Protein AF-A0AAU5HKA3-F1 (afdb_monomer)

pLDDT: mean 97.07, std 4.24, range [59.75, 98.88]

Sequence (126 aa):
MSSKTAVVVLSDPSTGTDEALGRVVDALATAWEFAQEGEALVLFQGTGTRWPAVLADSDHPAHELYAAVKKQVATVASSGCTTVFGANKGIEDEGIKQIGQNHAPGTPGIASIRELVQSGYQILTF

Radius of gyration: 13.61 Å; Cα contacts (8 Å, |Δi|>4): 257; chains: 1; bounding box: 32×40×35 Å

Mean predicted aligned error: 2.35 Å

Structure (mmCIF, N/CA/C/O backbone):
data_AF-A0AAU5HKA3-F1
#
_entry.id   AF-A0AAU5HKA3-F1
#
loop_
_atom_site.group_PDB
_atom_site.id
_atom_site.type_symbol
_atom_site.label_atom_id
_atom_site.label_alt_id
_atom_site.label_comp_id
_atom_site.label_asym_id
_atom_site.label_entity_id
_atom_site.label_seq_id
_atom_site.pdbx_PDB_ins_code
_atom_site.Cartn_x
_atom_site.Cartn_y
_atom_site.Cartn_z
_atom_site.occupancy
_atom_site.B_iso_or_equiv
_atom_site.auth_seq_id
_atom_site.auth_comp_id
_atom_site.auth_asym_id
_atom_site.auth_atom_id
_atom_site.pdbx_PDB_model_num
ATOM 1 N N . MET A 1 1 ? -14.714 -0.546 20.160 1.00 59.75 1 MET A N 1
ATOM 2 C CA . MET A 1 1 ? -14.601 -0.310 18.704 1.00 59.75 1 MET A CA 1
ATOM 3 C C . MET A 1 1 ? -13.511 -1.241 18.208 1.00 59.75 1 MET A C 1
ATOM 5 O O . MET A 1 1 ? -12.528 -1.373 18.924 1.00 59.75 1 MET A O 1
ATOM 9 N N . SER A 1 2 ? -13.712 -1.929 17.084 1.00 77.94 2 SER A N 1
ATOM 10 C CA . SER A 1 2 ? -12.655 -2.751 16.475 1.00 77.94 2 SER A CA 1
ATOM 11 C C . SER A 1 2 ? -11.515 -1.833 15.997 1.00 77.94 2 SER A C 1
ATOM 13 O O . SER A 1 2 ? -11.780 -0.685 15.624 1.00 77.94 2 SER A O 1
ATOM 15 N N . SER A 1 3 ? -10.262 -2.274 16.124 1.00 93.62 3 SER A N 1
ATOM 16 C CA . SER A 1 3 ? -9.078 -1.497 15.734 1.00 93.62 3 SER A CA 1
ATOM 17 C C . SER A 1 3 ? -9.049 -1.282 14.219 1.00 93.62 3 SER A C 1
ATOM 19 O O . SER A 1 3 ? -9.528 -2.121 13.458 1.00 93.62 3 SER A O 1
ATOM 21 N N . LYS A 1 4 ? -8.498 -0.146 13.776 1.00 98.19 4 LYS A N 1
ATOM 22 C CA . LYS A 1 4 ? -8.265 0.133 12.356 1.00 98.19 4 LYS A CA 1
ATOM 23 C C . LYS A 1 4 ? -6.776 0.311 12.105 1.00 98.19 4 LYS A C 1
ATOM 25 O O . LYS A 1 4 ? -6.159 1.154 12.756 1.00 98.19 4 LYS A O 1
ATOM 30 N N . THR A 1 5 ? -6.221 -0.408 11.138 1.00 98.50 5 THR A N 1
ATOM 31 C CA . THR A 1 5 ? -4.791 -0.347 10.807 1.00 98.50 5 THR A CA 1
ATOM 32 C C . THR A 1 5 ? -4.586 -0.125 9.316 1.00 98.50 5 THR A C 1
ATOM 34 O O . THR A 1 5 ? -5.134 -0.842 8.485 1.00 98.50 5 THR A O 1
ATOM 37 N N . ALA A 1 6 ? -3.811 0.897 8.962 1.00 98.69 6 ALA A N 1
ATOM 38 C CA . ALA A 1 6 ? -3.372 1.140 7.598 1.00 98.69 6 ALA A CA 1
ATOM 39 C C . ALA A 1 6 ? -1.884 0.810 7.496 1.00 98.69 6 ALA A C 1
ATOM 41 O O . ALA A 1 6 ? -1.050 1.447 8.142 1.00 98.69 6 ALA A O 1
ATOM 42 N N . VAL A 1 7 ? -1.568 -0.182 6.676 1.00 98.81 7 VAL A N 1
ATOM 43 C CA . VAL A 1 7 ? -0.209 -0.601 6.363 1.00 98.81 7 VAL A CA 1
ATOM 44 C C . VAL A 1 7 ? 0.218 0.072 5.065 1.00 98.81 7 VAL A C 1
ATOM 46 O O . VAL A 1 7 ? -0.352 -0.169 4.003 1.00 98.81 7 VAL A O 1
ATOM 49 N N . VAL A 1 8 ? 1.211 0.949 5.156 1.00 98.88 8 VAL A N 1
ATOM 50 C CA . VAL A 1 8 ? 1.751 1.709 4.030 1.00 98.88 8 VAL A CA 1
ATOM 51 C C . VAL A 1 8 ? 3.016 1.027 3.531 1.00 98.88 8 VAL A C 1
ATOM 53 O O . VAL A 1 8 ? 3.981 0.911 4.281 1.00 98.88 8 VAL A O 1
ATOM 56 N N . VAL A 1 9 ? 3.014 0.621 2.264 1.00 98.88 9 VAL A N 1
ATO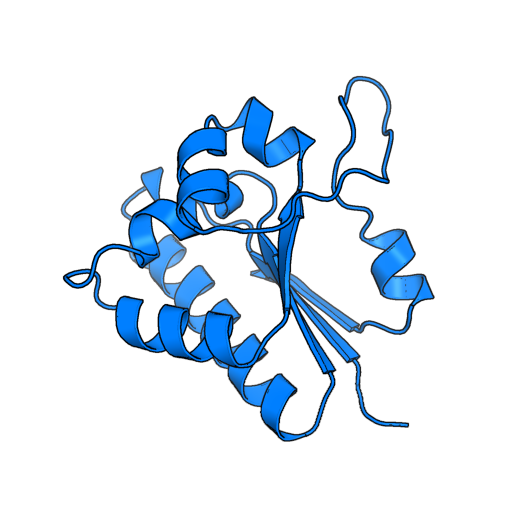M 57 C CA . VAL A 1 9 ? 4.157 -0.010 1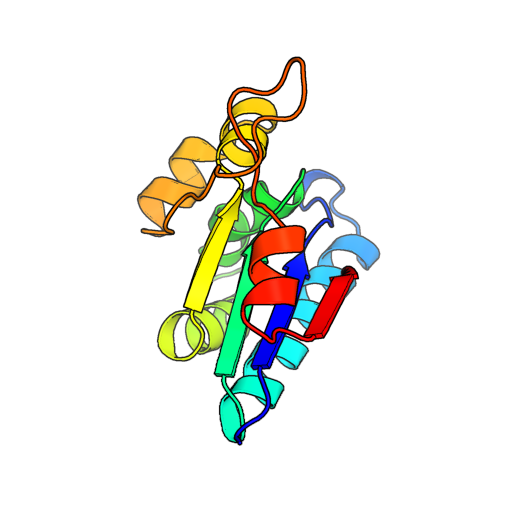.593 1.00 98.88 9 VAL A CA 1
ATOM 58 C C . VAL A 1 9 ? 4.877 1.033 0.749 1.00 98.88 9 VAL A C 1
ATOM 60 O O . VAL A 1 9 ? 4.277 1.601 -0.170 1.00 98.88 9 VAL A O 1
ATOM 63 N N . LEU A 1 10 ? 6.155 1.273 1.051 1.00 98.56 10 LEU A N 1
ATOM 64 C CA . LEU A 1 10 ? 7.022 2.225 0.348 1.00 98.56 10 LEU A CA 1
ATOM 65 C C . LEU A 1 10 ? 8.182 1.556 -0.401 1.00 98.56 10 LEU A C 1
ATOM 67 O O . LEU A 1 10 ? 8.739 2.186 -1.305 1.00 98.56 10 LEU A O 1
ATOM 71 N N . SER A 1 11 ? 8.546 0.316 -0.050 1.00 98.38 11 SER A N 1
ATOM 72 C CA . SER A 1 11 ? 9.679 -0.393 -0.661 1.00 98.38 11 SER A CA 1
ATOM 73 C C . SER A 1 11 ? 9.534 -0.529 -2.180 1.00 98.38 11 SER A C 1
ATOM 75 O O . SER A 1 11 ? 8.427 -0.600 -2.707 1.00 98.38 11 SER A O 1
ATOM 77 N N . ASP A 1 12 ? 10.652 -0.533 -2.905 1.00 98.31 12 ASP A N 1
ATOM 78 C CA . ASP A 1 12 ? 10.665 -0.591 -4.370 1.00 98.31 12 ASP A CA 1
ATOM 79 C C . ASP A 1 12 ? 11.038 -2.001 -4.849 1.00 98.31 12 ASP A C 1
ATOM 81 O O . ASP A 1 12 ? 12.164 -2.425 -4.596 1.00 98.31 12 ASP A O 1
ATOM 85 N N . PRO A 1 13 ? 10.172 -2.724 -5.581 1.00 97.75 13 PRO A N 1
ATOM 86 C CA . PRO A 1 13 ? 10.548 -4.024 -6.134 1.00 97.75 13 PRO A CA 1
ATOM 87 C C . PRO A 1 13 ? 11.659 -3.933 -7.189 1.00 97.75 13 PRO A C 1
ATOM 89 O O . PRO A 1 13 ? 12.335 -4.924 -7.453 1.00 97.75 13 PRO A O 1
ATOM 92 N N . SER A 1 14 ? 11.879 -2.762 -7.804 1.00 96.44 14 SER A N 1
ATOM 93 C CA . SER A 1 14 ? 12.877 -2.615 -8.873 1.00 96.44 14 SER A CA 1
ATOM 94 C C . SER A 1 14 ? 14.329 -2.682 -8.388 1.00 96.44 14 SER A C 1
ATOM 96 O O . SER A 1 14 ? 15.232 -2.829 -9.211 1.00 96.44 14 SER A O 1
ATOM 98 N N . THR A 1 15 ? 14.573 -2.619 -7.074 1.00 94.69 15 THR A N 1
ATOM 99 C CA . THR A 1 15 ? 15.918 -2.807 -6.508 1.00 94.69 15 THR A CA 1
ATOM 100 C C . THR A 1 15 ? 16.372 -4.263 -6.562 1.00 94.69 15 THR A C 1
ATOM 102 O O . THR A 1 15 ? 17.575 -4.512 -6.525 1.00 94.69 15 THR A O 1
ATOM 105 N N . GLY A 1 16 ? 15.436 -5.222 -6.618 1.00 93.12 16 GLY A N 1
ATOM 106 C CA . GLY A 1 16 ? 15.736 -6.655 -6.580 1.00 93.12 16 GLY A CA 1
ATOM 107 C C . GLY A 1 16 ? 16.428 -7.113 -5.290 1.00 93.12 16 GLY A C 1
ATOM 108 O O . GLY A 1 16 ? 17.141 -8.111 -5.306 1.00 93.12 16 GLY A O 1
ATOM 109 N N . THR A 1 17 ? 16.280 -6.365 -4.191 1.00 97.38 17 THR A N 1
ATOM 110 C CA . THR A 1 17 ? 16.935 -6.663 -2.911 1.00 97.38 17 THR A CA 1
ATOM 111 C C . THR A 1 17 ? 16.041 -7.494 -1.996 1.00 97.38 17 THR A C 1
ATOM 113 O O . THR A 1 17 ? 14.840 -7.238 -1.890 1.00 97.38 17 THR A O 1
ATOM 116 N N . ASP A 1 18 ? 16.651 -8.410 -1.237 1.00 97.88 18 ASP A N 1
ATOM 117 C CA . ASP A 1 18 ? 15.965 -9.168 -0.176 1.00 97.88 18 ASP A CA 1
ATOM 118 C C . ASP A 1 18 ? 15.292 -8.243 0.843 1.00 97.88 18 ASP A C 1
ATOM 120 O O . ASP A 1 18 ? 14.237 -8.554 1.381 1.00 97.88 18 ASP A O 1
ATOM 124 N N . GLU A 1 19 ? 15.880 -7.071 1.084 1.00 98.06 19 GLU A N 1
ATOM 125 C CA . GLU A 1 19 ? 15.339 -6.062 1.992 1.00 98.06 19 GLU A CA 1
ATOM 126 C C . GLU A 1 19 ? 14.007 -5.477 1.493 1.00 98.06 19 GLU A C 1
ATOM 128 O O . GLU A 1 19 ? 13.058 -5.358 2.271 1.00 98.06 19 GLU A O 1
ATOM 133 N N . ALA A 1 20 ? 13.891 -5.195 0.189 1.00 98.31 20 ALA A N 1
ATOM 134 C CA . ALA A 1 20 ? 12.652 -4.684 -0.388 1.00 98.31 20 ALA A CA 1
ATOM 135 C C . ALA A 1 20 ? 11.553 -5.753 -0.370 1.00 98.31 20 ALA A C 1
ATOM 137 O O . ALA A 1 20 ? 10.402 -5.440 -0.042 1.00 98.31 20 ALA A O 1
ATOM 138 N N . LEU A 1 21 ? 11.924 -7.005 -0.675 1.00 98.56 21 LEU A N 1
ATOM 139 C CA . LEU A 1 21 ? 11.038 -8.164 -0.592 1.00 98.56 21 LEU A CA 1
ATOM 140 C C . LEU A 1 21 ? 10.571 -8.406 0.850 1.00 98.56 21 LEU A C 1
ATOM 142 O O . LEU A 1 21 ? 9.374 -8.543 1.087 1.00 98.56 21 LEU A O 1
ATOM 146 N N . GLY A 1 22 ? 11.490 -8.399 1.816 1.00 98.56 22 GLY A N 1
ATOM 147 C CA . GLY A 1 22 ? 11.177 -8.566 3.235 1.00 98.56 22 GLY A CA 1
ATOM 148 C C . GLY A 1 22 ? 10.168 -7.528 3.719 1.00 98.56 22 GLY A C 1
ATOM 149 O O . GLY A 1 22 ? 9.141 -7.893 4.283 1.00 98.56 22 GLY A O 1
ATOM 150 N N . ARG A 1 23 ? 10.378 -6.245 3.388 1.00 98.69 23 ARG A N 1
ATOM 151 C CA . ARG A 1 23 ? 9.439 -5.165 3.737 1.00 98.69 23 ARG A CA 1
ATOM 152 C C . ARG A 1 23 ? 8.025 -5.404 3.221 1.00 98.69 23 ARG A C 1
ATOM 154 O O . ARG A 1 23 ? 7.075 -5.202 3.972 1.00 98.69 23 ARG A O 1
ATOM 161 N N . VAL A 1 24 ? 7.858 -5.807 1.957 1.00 98.75 24 VAL A N 1
ATOM 162 C CA . VAL A 1 24 ? 6.506 -6.025 1.414 1.00 98.75 24 VAL A CA 1
ATOM 163 C C . VAL A 1 24 ? 5.863 -7.286 1.986 1.00 98.75 24 VAL A C 1
ATOM 165 O O . VAL A 1 24 ? 4.664 -7.278 2.257 1.00 98.75 24 VAL A O 1
ATOM 168 N N . VAL A 1 25 ? 6.640 -8.346 2.226 1.00 98.81 25 VAL A N 1
ATOM 169 C CA . VAL A 1 25 ? 6.144 -9.573 2.862 1.00 98.81 25 VAL A CA 1
ATOM 170 C C . VAL A 1 25 ? 5.652 -9.272 4.277 1.00 98.81 25 VAL A C 1
ATOM 172 O O . VAL A 1 25 ? 4.508 -9.593 4.597 1.00 98.81 25 VAL A O 1
ATOM 175 N N . ASP A 1 26 ? 6.460 -8.582 5.083 1.00 98.88 26 ASP A N 1
ATOM 176 C CA . ASP A 1 26 ? 6.104 -8.210 6.454 1.00 98.88 26 ASP A CA 1
ATOM 177 C C . ASP A 1 26 ? 4.893 -7.272 6.487 1.00 98.88 26 ASP A C 1
ATOM 179 O O . ASP A 1 26 ? 4.001 -7.434 7.322 1.00 98.88 26 ASP A O 1
ATOM 183 N N . ALA A 1 27 ? 4.804 -6.332 5.542 1.00 98.88 27 ALA A N 1
ATOM 184 C CA . ALA A 1 27 ? 3.654 -5.448 5.406 1.00 98.88 27 ALA A CA 1
ATOM 185 C C . ALA A 1 27 ? 2.358 -6.223 5.120 1.00 98.88 27 ALA A C 1
ATOM 187 O O . ALA A 1 27 ? 1.343 -6.019 5.788 1.00 98.88 27 ALA A O 1
ATOM 188 N N . LEU A 1 28 ? 2.382 -7.126 4.136 1.00 98.88 28 LEU A N 1
ATOM 189 C CA . LEU A 1 28 ? 1.215 -7.918 3.749 1.00 98.88 28 LEU A CA 1
ATOM 190 C C . LEU A 1 28 ? 0.794 -8.883 4.860 1.00 98.88 28 LEU A C 1
ATOM 192 O O . LEU A 1 28 ? -0.395 -8.975 5.159 1.00 98.88 28 LEU A O 1
ATOM 196 N N . ALA A 1 29 ? 1.752 -9.550 5.507 1.00 98.75 29 ALA A N 1
ATOM 197 C CA . ALA A 1 29 ? 1.486 -10.436 6.636 1.00 98.75 29 ALA A CA 1
ATOM 198 C C . ALA A 1 29 ? 0.880 -9.670 7.821 1.00 98.75 29 ALA A C 1
ATOM 200 O O . ALA A 1 29 ? -0.124 -10.103 8.383 1.00 98.75 29 ALA A O 1
ATOM 201 N N . THR A 1 30 ? 1.422 -8.489 8.132 1.00 98.62 30 THR A N 1
ATOM 202 C CA . THR A 1 30 ? 0.880 -7.597 9.166 1.00 98.62 30 THR A CA 1
ATOM 203 C C . THR A 1 30 ? -0.554 -7.187 8.833 1.00 98.62 30 THR A C 1
ATOM 205 O O . THR A 1 30 ? -1.446 -7.290 9.670 1.00 98.62 30 THR A O 1
ATOM 208 N N . ALA A 1 31 ? -0.816 -6.743 7.600 1.00 98.56 31 ALA A N 1
ATOM 209 C CA . ALA A 1 31 ? -2.156 -6.335 7.184 1.00 98.56 31 ALA A CA 1
ATOM 210 C C . ALA A 1 31 ? -3.163 -7.492 7.257 1.00 98.56 31 ALA A C 1
ATOM 212 O O . ALA A 1 31 ? -4.297 -7.290 7.692 1.00 98.56 31 ALA A O 1
ATOM 213 N N . TRP A 1 32 ? -2.740 -8.694 6.858 1.00 98.50 32 TRP A N 1
ATOM 214 C CA . TRP A 1 32 ? -3.540 -9.907 6.973 1.00 98.50 32 TRP A CA 1
ATOM 215 C C . TRP A 1 32 ? -3.874 -10.231 8.432 1.00 98.50 32 TRP A C 1
ATOM 217 O O . TRP A 1 32 ? -5.039 -10.441 8.746 1.00 98.50 32 TRP A O 1
ATOM 227 N N . GLU A 1 33 ? -2.888 -10.203 9.334 1.00 97.81 33 GLU A N 1
ATOM 228 C CA . GLU A 1 33 ? -3.087 -10.462 10.766 1.00 97.81 33 GLU A CA 1
ATOM 229 C C . GLU A 1 33 ? -4.071 -9.464 11.393 1.00 97.81 33 GLU A C 1
ATOM 231 O O . GLU A 1 33 ? -5.031 -9.867 12.051 1.00 97.81 33 GLU A O 1
ATOM 236 N N . PHE A 1 34 ? -3.900 -8.163 11.130 1.00 97.62 34 PHE A N 1
ATOM 237 C CA . PHE A 1 34 ? -4.814 -7.136 11.642 1.00 97.62 34 PHE A CA 1
ATOM 238 C C . PHE A 1 34 ? -6.248 -7.299 11.128 1.00 97.62 34 PHE A C 1
ATOM 240 O O . PHE A 1 34 ? -7.183 -6.950 11.846 1.00 97.62 34 PHE A O 1
ATOM 247 N N . ALA A 1 35 ? -6.445 -7.838 9.922 1.00 97.00 35 ALA A N 1
ATOM 248 C CA . ALA A 1 35 ? -7.776 -8.077 9.365 1.00 97.00 35 ALA A CA 1
ATOM 249 C C . ALA A 1 35 ? -8.553 -9.192 10.087 1.00 97.00 35 ALA A C 1
ATOM 251 O O 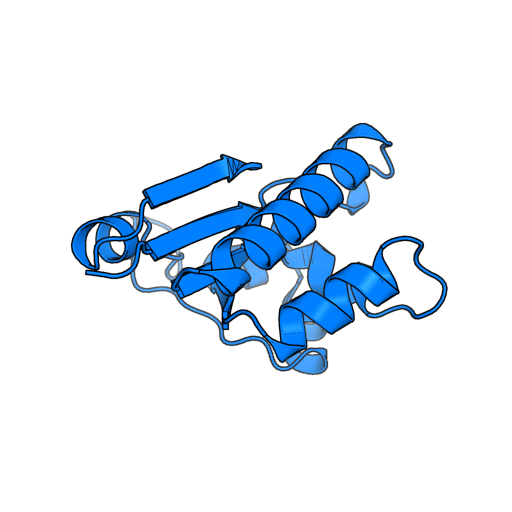. ALA A 1 35 ? -9.774 -9.267 9.955 1.00 97.00 35 ALA A O 1
ATOM 252 N N . GLN A 1 36 ? -7.875 -10.041 10.870 1.00 95.75 36 GLN A N 1
ATOM 253 C CA . GLN A 1 36 ? -8.520 -11.156 11.569 1.00 95.75 36 GLN A CA 1
ATOM 254 C C . GLN A 1 36 ? -9.381 -10.696 12.754 1.00 95.75 36 GLN A C 1
ATOM 256 O O . GLN A 1 36 ? -10.375 -11.344 13.082 1.00 95.75 36 GLN A O 1
ATOM 261 N N . GLU A 1 37 ? -9.029 -9.572 13.381 1.00 93.50 37 GLU A N 1
ATOM 262 C CA . GLU A 1 37 ? -9.742 -9.009 14.543 1.00 93.50 37 GLU A CA 1
ATOM 263 C C . GLU A 1 37 ? -10.157 -7.534 14.345 1.00 93.50 37 GLU A C 1
ATOM 265 O O . GLU A 1 37 ? -10.828 -6.926 15.192 1.00 93.50 37 GLU A O 1
ATOM 270 N N . GLY A 1 38 ? -9.762 -6.954 13.211 1.00 95.62 38 GLY A N 1
ATOM 271 C CA . GLY A 1 38 ? -9.741 -5.524 12.938 1.00 95.62 38 GLY A CA 1
ATOM 272 C C . GLY A 1 38 ? -10.155 -5.154 11.518 1.00 95.62 38 GLY A C 1
ATOM 273 O O . GLY A 1 38 ? -10.329 -5.993 10.638 1.00 95.62 38 GLY A O 1
ATOM 274 N N . GLU A 1 39 ? -10.274 -3.853 11.278 1.00 97.75 39 GLU A N 1
ATOM 275 C CA . GLU A 1 39 ? -10.292 -3.308 9.924 1.00 97.75 39 GLU A CA 1
ATOM 276 C C . GLU A 1 39 ? -8.851 -3.041 9.481 1.00 97.75 39 GLU A C 1
ATOM 278 O O . GLU A 1 39 ? -8.112 -2.316 10.151 1.00 97.75 39 GLU A O 1
ATOM 283 N N . ALA A 1 40 ? -8.456 -3.588 8.335 1.00 98.12 40 ALA A N 1
ATOM 284 C CA . ALA A 1 40 ? -7.131 -3.373 7.771 1.00 98.12 40 ALA A CA 1
ATOM 285 C C . ALA A 1 40 ? -7.201 -2.784 6.355 1.00 98.12 40 ALA A C 1
ATOM 287 O O . ALA A 1 40 ? -8.118 -3.066 5.578 1.00 98.12 40 ALA A O 1
ATOM 288 N N . LEU A 1 41 ? -6.202 -1.967 6.027 1.00 98.50 41 LEU A N 1
ATOM 289 C CA . LEU A 1 41 ? -6.000 -1.348 4.721 1.00 98.50 41 LEU A CA 1
ATOM 290 C C . LEU A 1 41 ? -4.533 -1.493 4.316 1.00 98.50 41 LEU A C 1
ATOM 292 O O . LEU A 1 41 ? -3.652 -1.099 5.075 1.00 98.50 41 LEU A O 1
ATOM 296 N N . VAL A 1 42 ? -4.270 -1.964 3.102 1.00 98.88 42 VAL A N 1
ATOM 297 C CA . VAL A 1 42 ? -2.958 -1.835 2.460 1.00 98.88 42 VAL A CA 1
ATOM 298 C C . VAL A 1 42 ? -2.973 -0.612 1.549 1.00 98.88 42 VAL A C 1
ATOM 300 O O . VAL A 1 42 ? -3.805 -0.508 0.646 1.00 98.88 42 VAL A O 1
ATOM 303 N N . LEU A 1 43 ? -2.045 0.315 1.776 1.00 98.88 43 LEU A N 1
ATOM 304 C CA . LEU A 1 43 ? -1.791 1.465 0.914 1.00 98.88 43 LEU A CA 1
ATOM 305 C C . LEU A 1 43 ? -0.428 1.304 0.240 1.00 98.88 43 LEU A C 1
ATOM 307 O O . LEU A 1 43 ? 0.614 1.466 0.874 1.00 98.88 43 LEU A O 1
ATOM 311 N N . PHE A 1 44 ? -0.431 1.081 -1.070 1.00 98.81 44 PHE A N 1
ATOM 312 C CA . PHE A 1 44 ? 0.781 1.199 -1.872 1.00 98.81 44 PHE A CA 1
ATOM 313 C C . PHE A 1 44 ? 1.063 2.675 -2.178 1.00 98.81 44 PHE A C 1
ATOM 315 O O . PHE A 1 44 ? 0.244 3.379 -2.779 1.00 98.81 44 PHE A O 1
ATOM 322 N N . GLN A 1 45 ? 2.228 3.168 -1.763 1.00 98.50 45 GLN A N 1
ATOM 323 C CA . GLN A 1 45 ? 2.634 4.561 -1.937 1.00 98.50 45 GLN A CA 1
ATOM 324 C C . GLN A 1 45 ? 4.107 4.645 -2.349 1.00 98.50 45 GLN A C 1
ATOM 326 O O . GLN A 1 45 ? 4.878 3.709 -2.171 1.00 98.50 45 GLN A O 1
ATOM 331 N N . GLY A 1 46 ? 4.515 5.765 -2.947 1.00 97.88 46 GLY A N 1
ATOM 332 C CA . GLY A 1 46 ? 5.869 5.895 -3.474 1.00 97.88 46 GLY A CA 1
ATOM 333 C C . GLY A 1 46 ? 6.148 4.838 -4.544 1.00 97.88 46 GLY A C 1
ATOM 334 O O . GLY A 1 46 ? 5.262 4.464 -5.321 1.00 97.88 46 GLY A O 1
ATOM 335 N N . THR A 1 47 ? 7.370 4.323 -4.546 1.00 98.44 47 THR A N 1
ATOM 336 C CA . THR A 1 47 ? 7.796 3.208 -5.398 1.00 98.44 47 THR A CA 1
ATOM 337 C C . THR A 1 47 ? 7.089 1.891 -5.079 1.00 98.44 47 THR A C 1
ATOM 339 O O . THR A 1 47 ? 6.986 1.038 -5.959 1.00 98.44 47 THR A O 1
ATOM 342 N N . GLY A 1 48 ? 6.492 1.764 -3.888 1.00 98.56 48 GLY A N 1
ATOM 343 C CA . GLY A 1 48 ? 5.670 0.615 -3.509 1.00 98.56 48 GLY A CA 1
ATOM 344 C C . GLY A 1 48 ? 4.453 0.400 -4.406 1.00 98.56 48 GLY A C 1
ATOM 345 O O . GLY A 1 48 ? 3.959 -0.717 -4.506 1.00 98.56 48 GLY A O 1
ATOM 346 N N . THR A 1 49 ? 4.019 1.422 -5.151 1.00 98.75 49 THR A N 1
ATOM 347 C CA . THR A 1 49 ? 2.969 1.290 -6.181 1.00 98.75 49 THR A CA 1
ATOM 348 C C . THR A 1 49 ? 3.285 0.270 -7.276 1.00 98.75 49 THR A C 1
ATOM 350 O O . THR A 1 49 ? 2.365 -0.178 -7.949 1.00 98.75 49 THR A O 1
ATOM 353 N N . ARG A 1 50 ? 4.546 -0.151 -7.436 1.00 98.69 50 ARG A N 1
ATOM 354 C CA . ARG A 1 50 ? 4.951 -1.180 -8.406 1.00 98.69 50 ARG A CA 1
ATOM 355 C C . ARG A 1 50 ? 4.718 -2.615 -7.931 1.00 98.69 50 ARG A C 1
ATOM 357 O O . ARG A 1 50 ? 4.642 -3.506 -8.772 1.00 98.69 50 ARG A O 1
ATOM 364 N N . TRP A 1 51 ? 4.606 -2.850 -6.622 1.00 98.75 51 TRP A N 1
ATOM 365 C CA . TRP A 1 51 ? 4.472 -4.201 -6.066 1.00 98.75 51 TRP A CA 1
ATOM 366 C C . TRP A 1 51 ? 3.285 -4.995 -6.609 1.00 98.75 51 TRP A C 1
ATOM 368 O O . TRP A 1 51 ? 3.501 -6.158 -6.929 1.00 98.75 51 TRP A O 1
ATOM 378 N N . PRO A 1 52 ? 2.077 -4.423 -6.778 1.00 98.62 52 PRO A N 1
ATOM 379 C CA . PRO A 1 52 ? 0.933 -5.169 -7.297 1.00 98.62 52 PRO A CA 1
ATOM 380 C C . PRO A 1 52 ? 1.213 -5.952 -8.582 1.00 98.62 52 PRO A C 1
ATOM 382 O O . PRO A 1 52 ? 0.912 -7.135 -8.635 1.00 98.62 52 PRO A O 1
ATOM 385 N N . ALA A 1 53 ? 1.882 -5.346 -9.570 1.00 98.38 53 ALA A N 1
ATOM 386 C CA . ALA A 1 53 ? 2.229 -6.039 -10.814 1.00 98.38 53 ALA A CA 1
ATOM 387 C C . ALA A 1 53 ? 3.202 -7.209 -10.607 1.00 98.38 53 ALA A C 1
ATOM 389 O O . ALA A 1 53 ? 3.113 -8.210 -11.306 1.00 98.38 53 ALA A O 1
ATOM 390 N N . VAL A 1 54 ? 4.142 -7.071 -9.670 1.00 98.31 54 VAL A N 1
ATOM 391 C CA . VAL A 1 54 ? 5.159 -8.093 -9.379 1.00 98.31 54 VAL A CA 1
ATOM 392 C C . VAL A 1 54 ? 4.558 -9.242 -8.572 1.00 98.31 54 VAL A C 1
ATOM 394 O O . VAL A 1 54 ? 4.837 -10.402 -8.842 1.00 98.31 54 VAL A O 1
ATOM 397 N N . LEU A 1 55 ? 3.706 -8.924 -7.597 1.00 98.62 55 LEU A N 1
ATOM 398 C CA . LEU A 1 55 ? 3.056 -9.904 -6.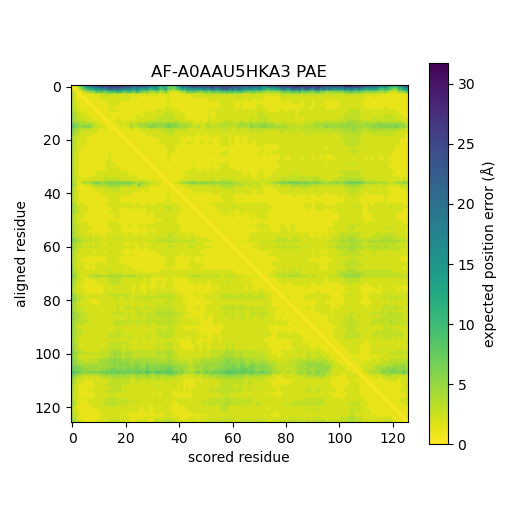728 1.00 98.62 55 LEU A CA 1
ATOM 399 C C . LEU A 1 55 ? 1.918 -10.663 -7.426 1.00 98.62 55 LEU A C 1
ATOM 401 O O . LEU A 1 55 ? 1.525 -11.732 -6.962 1.00 98.62 55 LEU A O 1
ATOM 405 N N . ALA A 1 56 ? 1.383 -10.118 -8.521 1.00 98.25 56 ALA A N 1
ATOM 406 C CA . ALA A 1 56 ? 0.372 -10.773 -9.346 1.00 98.25 56 ALA A CA 1
ATOM 407 C C . ALA A 1 56 ? 0.906 -12.009 -10.090 1.00 98.25 56 ALA A C 1
ATOM 409 O O . ALA A 1 56 ? 0.119 -12.884 -10.447 1.00 98.25 56 ALA A O 1
ATOM 410 N N . ASP A 1 57 ? 2.221 -12.098 -10.306 1.00 98.25 57 ASP A N 1
ATOM 411 C CA . ASP A 1 57 ? 2.856 -13.269 -10.909 1.00 98.25 57 ASP A CA 1
ATOM 412 C C . ASP A 1 57 ? 2.733 -14.483 -9.976 1.00 98.25 57 ASP A C 1
ATOM 414 O O . ASP A 1 57 ? 3.187 -14.436 -8.833 1.00 98.25 57 ASP A O 1
ATOM 418 N N . SER A 1 58 ? 2.130 -15.571 -10.464 1.00 98.12 58 SER A N 1
ATOM 419 C CA . SER A 1 58 ? 1.921 -16.801 -9.692 1.00 98.12 58 SER A CA 1
ATOM 420 C C . SER A 1 58 ? 3.216 -17.499 -9.287 1.00 98.12 58 SER A C 1
ATOM 422 O O . SER A 1 58 ? 3.215 -18.258 -8.320 1.00 98.12 58 SER A O 1
ATOM 424 N N . ASP A 1 59 ? 4.313 -17.238 -10.000 1.00 98.06 59 ASP A N 1
ATOM 425 C CA . ASP A 1 59 ? 5.627 -17.795 -9.680 1.00 98.06 59 ASP A CA 1
ATOM 426 C C . ASP A 1 59 ? 6.379 -16.943 -8.637 1.00 98.06 59 ASP A C 1
ATOM 428 O O . ASP A 1 59 ? 7.433 -17.348 -8.133 1.00 98.06 59 ASP A O 1
ATOM 432 N N . HIS A 1 60 ? 5.852 -15.768 -8.265 1.00 98.19 60 HIS A N 1
ATOM 433 C CA . HIS A 1 60 ? 6.464 -14.921 -7.247 1.00 98.19 60 HIS A CA 1
ATOM 434 C C . HIS A 1 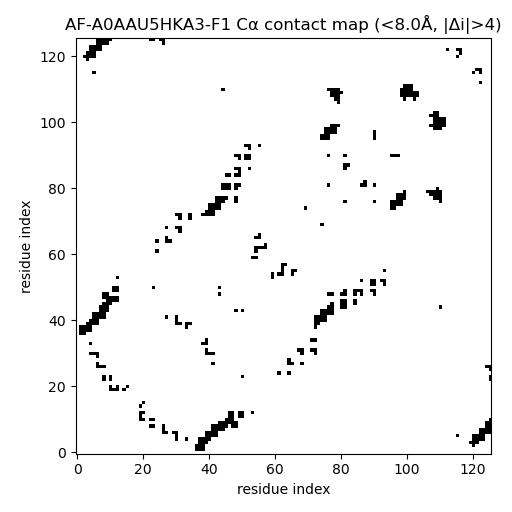60 ? 6.282 -15.534 -5.843 1.00 98.19 60 HIS A C 1
ATOM 436 O O . HIS A 1 60 ? 5.163 -15.870 -5.450 1.00 98.19 60 HIS A O 1
ATOM 442 N N . PRO A 1 61 ? 7.330 -15.606 -4.999 1.00 96.81 61 PRO A N 1
ATOM 443 C CA . PRO A 1 61 ? 7.261 -16.286 -3.698 1.00 96.81 61 PRO A CA 1
ATOM 444 C C . PRO A 1 61 ? 6.226 -15.695 -2.727 1.00 96.81 61 PRO A C 1
ATOM 446 O O . PRO A 1 61 ? 5.730 -16.390 -1.846 1.00 96.81 61 PRO A O 1
ATOM 449 N N . ALA A 1 62 ? 5.890 -14.413 -2.881 1.00 98.06 62 ALA A N 1
ATOM 450 C CA . ALA A 1 62 ? 4.875 -13.733 -2.074 1.00 98.06 62 ALA A CA 1
ATOM 451 C C . ALA A 1 62 ? 3.463 -13.718 -2.706 1.00 98.06 62 ALA A C 1
ATOM 453 O O . ALA A 1 62 ? 2.570 -13.077 -2.152 1.00 98.06 62 ALA A O 1
ATOM 454 N N . HIS A 1 63 ? 3.248 -14.399 -3.839 1.00 98.69 63 HIS A N 1
ATOM 455 C CA . HIS A 1 63 ? 1.972 -14.397 -4.564 1.00 98.69 63 HIS A CA 1
ATOM 456 C C . HIS A 1 63 ? 0.797 -14.867 -3.702 1.00 98.69 63 HIS A C 1
ATOM 458 O O . HIS A 1 63 ? -0.199 -14.161 -3.565 1.00 98.69 63 HIS A O 1
ATOM 464 N N . GLU A 1 64 ?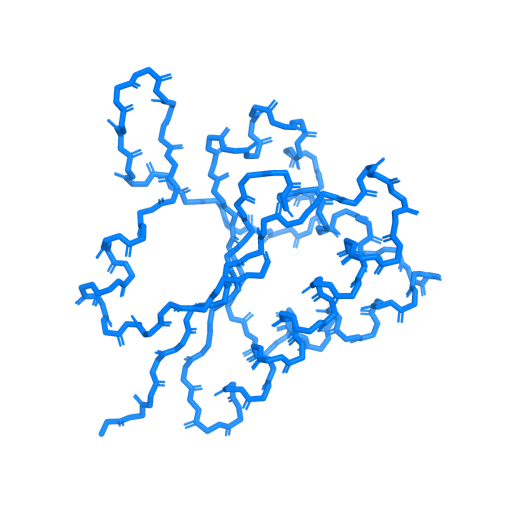 0.932 -16.032 -3.064 1.00 98.69 64 GLU A N 1
ATOM 465 C CA . GLU A 1 64 ? -0.124 -16.623 -2.230 1.00 98.69 64 GLU A CA 1
ATOM 466 C C . GLU A 1 64 ? -0.545 -15.687 -1.086 1.00 98.69 64 GLU A C 1
ATOM 468 O O . GLU A 1 64 ? -1.735 -15.483 -0.831 1.00 98.69 64 GLU A O 1
ATOM 473 N N . LEU A 1 65 ? 0.431 -15.045 -0.433 1.00 98.75 65 LEU A N 1
ATOM 474 C CA . LEU A 1 65 ? 0.170 -14.060 0.617 1.00 98.75 65 LEU A CA 1
ATOM 475 C C . LEU A 1 65 ? -0.561 -12.833 0.057 1.00 98.75 65 LEU A C 1
ATOM 477 O O . LEU A 1 65 ? -1.555 -12.384 0.628 1.00 98.75 65 LEU A O 1
ATOM 481 N N . TYR A 1 66 ? -0.097 -12.306 -1.076 1.00 98.69 66 TYR A N 1
ATOM 482 C CA . TYR A 1 66 ? -0.728 -11.168 -1.733 1.00 98.69 66 TYR A CA 1
ATOM 483 C C . TYR A 1 66 ? -2.176 -11.462 -2.151 1.00 98.69 66 TYR A C 1
ATOM 485 O O . TYR A 1 66 ? -3.071 -10.657 -1.883 1.00 98.69 66 TYR A O 1
ATOM 493 N N . ALA A 1 67 ? -2.435 -12.635 -2.731 1.00 98.50 67 ALA A N 1
ATOM 494 C CA . ALA A 1 67 ? -3.772 -13.076 -3.112 1.00 98.50 67 ALA A CA 1
ATOM 495 C C . ALA A 1 67 ? -4.701 -13.201 -1.891 1.00 98.50 67 ALA A C 1
ATOM 497 O O . ALA A 1 67 ? -5.850 -12.742 -1.925 1.00 98.50 67 ALA A O 1
ATOM 498 N N . ALA A 1 68 ? -4.202 -13.763 -0.784 1.00 98.31 68 ALA A N 1
ATOM 499 C CA . ALA A 1 68 ? -4.945 -13.859 0.470 1.00 98.31 68 ALA A CA 1
ATOM 500 C C . ALA A 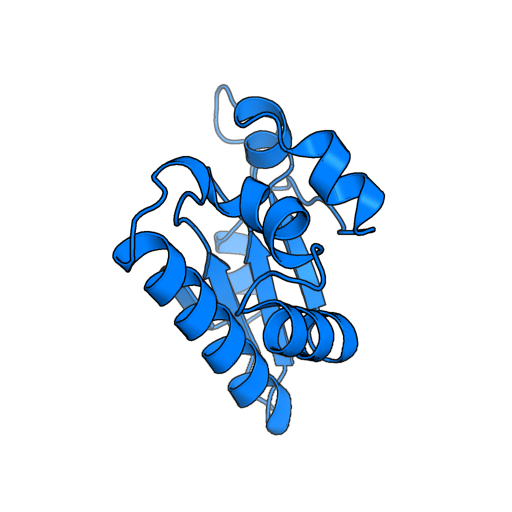1 68 ? -5.302 -12.476 1.042 1.00 98.31 68 ALA A C 1
ATOM 502 O O . ALA A 1 68 ? -6.439 -12.276 1.481 1.00 98.31 68 ALA A O 1
ATOM 503 N N . VAL A 1 69 ? -4.366 -11.520 0.986 1.00 98.56 69 VAL A N 1
ATOM 504 C CA . VAL A 1 69 ? -4.579 -10.127 1.404 1.00 98.56 69 VAL A CA 1
ATOM 505 C C . VAL A 1 69 ? -5.597 -9.435 0.505 1.00 98.56 69 VAL A C 1
ATOM 507 O O . VAL A 1 69 ? -6.578 -8.918 1.027 1.00 98.56 69 VAL A O 1
ATOM 510 N N . LYS A 1 70 ? -5.462 -9.483 -0.828 1.00 97.19 70 LYS A N 1
ATOM 511 C CA . LYS A 1 70 ? -6.434 -8.862 -1.755 1.00 97.19 70 LYS A CA 1
ATOM 512 C C . LYS A 1 70 ? -7.868 -9.331 -1.522 1.00 97.19 70 LYS A C 1
ATOM 514 O O . LYS A 1 70 ? -8.806 -8.569 -1.738 1.00 97.19 70 LYS A O 1
ATOM 519 N N . LYS A 1 71 ? -8.049 -10.589 -1.112 1.00 96.69 71 LYS A N 1
ATOM 520 C CA . LYS A 1 71 ? -9.372 -11.169 -0.860 1.00 96.69 71 LYS A CA 1
ATOM 521 C C . LYS A 1 71 ? -10.026 -10.651 0.426 1.00 96.69 71 LYS A C 1
ATOM 523 O O . LYS A 1 71 ? -11.252 -10.619 0.497 1.00 96.69 71 LYS A O 1
ATOM 528 N N . GLN A 1 72 ? -9.235 -10.309 1.442 1.00 95.44 72 GLN A N 1
ATOM 529 C CA . GLN A 1 72 ? -9.720 -10.062 2.809 1.00 95.44 72 GLN A CA 1
ATOM 530 C C . GLN A 1 72 ? -9.497 -8.623 3.287 1.00 95.44 72 GLN A C 1
ATOM 532 O O . GLN A 1 72 ? -10.199 -8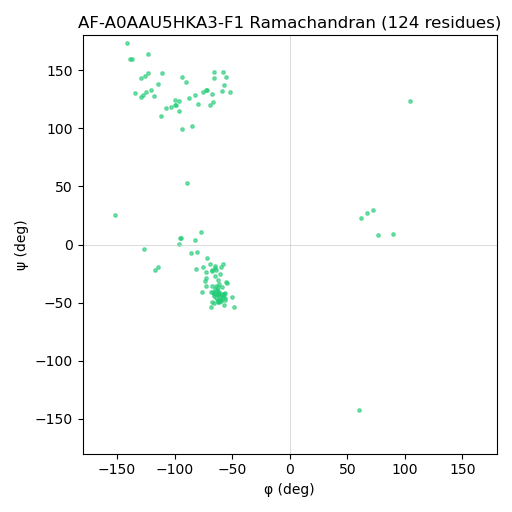.154 4.177 1.00 95.44 72 GLN A O 1
ATOM 537 N N . VAL A 1 73 ? -8.548 -7.913 2.683 1.00 98.19 73 VAL A N 1
ATOM 538 C CA . VAL A 1 73 ? -8.058 -6.610 3.126 1.00 98.19 73 VAL A CA 1
ATOM 539 C C . VAL A 1 73 ? -8.277 -5.585 2.025 1.00 98.19 73 VAL A C 1
ATOM 541 O O . VAL A 1 73 ? -7.931 -5.803 0.860 1.00 98.19 73 VAL A O 1
ATOM 544 N N . ALA A 1 74 ? -8.826 -4.426 2.393 1.00 97.75 74 ALA A N 1
ATOM 545 C CA . ALA A 1 74 ? -8.941 -3.317 1.460 1.00 97.75 74 ALA A CA 1
ATOM 546 C C . ALA A 1 74 ? -7.545 -2.930 0.951 1.00 97.75 74 ALA A C 1
ATOM 548 O O . ALA A 1 74 ? -6.613 -2.765 1.733 1.00 97.75 74 ALA A O 1
ATOM 549 N N . THR A 1 75 ? -7.397 -2.777 -0.362 1.00 98.31 75 THR A N 1
ATOM 550 C CA . THR A 1 75 ? -6.118 -2.434 -0.993 1.00 98.31 75 THR A CA 1
ATOM 551 C C . THR A 1 75 ? -6.307 -1.215 -1.886 1.00 98.31 75 THR A C 1
ATOM 553 O O . THR A 1 75 ? -7.214 -1.181 -2.719 1.00 98.31 75 THR A O 1
ATOM 556 N N . VAL A 1 76 ? -5.462 -0.202 -1.706 1.00 98.62 76 VAL A N 1
ATOM 557 C CA . VAL A 1 76 ? -5.493 1.053 -2.468 1.00 98.62 76 VAL A CA 1
ATOM 558 C C . VAL A 1 76 ? -4.084 1.483 -2.868 1.00 98.62 76 VAL A C 1
ATOM 560 O O . VAL A 1 76 ? -3.096 1.085 -2.253 1.00 98.62 76 VAL A O 1
ATOM 563 N N . ALA A 1 77 ? -3.990 2.337 -3.883 1.00 98.62 77 ALA A N 1
ATOM 564 C CA . ALA A 1 77 ? -2.732 2.931 -4.322 1.00 98.62 77 ALA A CA 1
ATOM 565 C C . ALA A 1 77 ? -2.811 4.463 -4.349 1.00 98.62 77 ALA A C 1
ATOM 567 O O . ALA A 1 77 ? -3.841 5.044 -4.686 1.00 98.62 77 ALA A O 1
ATOM 568 N N . SER A 1 78 ? -1.712 5.137 -4.016 1.00 98.56 78 SER A N 1
ATOM 569 C CA . SER A 1 78 ? -1.595 6.591 -4.177 1.00 98.56 78 SER A CA 1
ATOM 570 C C . SER A 1 78 ? -1.547 6.957 -5.667 1.00 98.56 78 SER A C 1
ATOM 572 O O . SER A 1 78 ? -0.631 6.527 -6.371 1.00 98.56 78 SER A O 1
ATOM 574 N N . SER A 1 79 ? -2.502 7.753 -6.159 1.00 97.19 79 SER A N 1
ATOM 575 C CA . SER A 1 79 ? -2.663 8.061 -7.592 1.00 97.19 79 SER A CA 1
ATOM 576 C C . SER A 1 79 ? -1.453 8.783 -8.186 1.00 97.19 79 SER A C 1
ATOM 578 O O . SER A 1 79 ? -0.902 8.375 -9.209 1.00 97.19 79 SER A O 1
ATOM 580 N N . GLY A 1 80 ? -0.973 9.831 -7.512 1.00 96.69 80 GLY A N 1
ATOM 581 C CA . GLY A 1 80 ? 0.188 10.590 -7.965 1.00 96.69 80 GLY A CA 1
ATOM 582 C C . GLY A 1 80 ? 1.464 9.757 -7.952 1.00 96.69 80 GLY A C 1
ATOM 583 O O . GLY A 1 80 ? 2.253 9.843 -8.888 1.00 96.69 80 GLY A O 1
ATOM 584 N N . CYS A 1 81 ? 1.642 8.889 -6.950 1.00 97.50 81 CYS A N 1
ATOM 585 C CA . CYS A 1 81 ? 2.771 7.959 -6.927 1.00 97.50 81 CYS A CA 1
ATOM 586 C C . CYS A 1 81 ? 2.670 6.938 -8.067 1.00 97.50 81 CYS A C 1
ATOM 588 O O . CYS A 1 81 ? 3.647 6.728 -8.776 1.00 97.50 81 CYS A O 1
ATOM 590 N N . THR A 1 82 ? 1.482 6.375 -8.293 1.00 97.81 82 THR A N 1
ATOM 591 C CA . THR A 1 82 ? 1.232 5.406 -9.370 1.00 97.81 82 THR A CA 1
ATOM 592 C C . THR A 1 82 ? 1.617 5.991 -10.730 1.00 97.81 82 THR A C 1
ATOM 594 O O . THR A 1 82 ? 2.289 5.335 -11.526 1.00 97.81 82 THR A O 1
ATOM 597 N N . THR A 1 83 ? 1.277 7.262 -10.959 1.00 95.62 83 THR A N 1
ATOM 598 C CA . THR A 1 83 ? 1.651 7.988 -12.177 1.00 95.62 83 THR A CA 1
ATOM 599 C C . THR A 1 83 ? 3.157 8.244 -12.258 1.00 95.62 83 THR A C 1
ATOM 601 O O . THR A 1 83 ? 3.784 7.873 -13.248 1.00 95.62 83 THR A O 1
ATOM 604 N N . VAL A 1 84 ? 3.755 8.847 -11.224 1.00 96.31 84 VAL A N 1
ATOM 605 C CA . VAL A 1 84 ? 5.178 9.240 -11.221 1.00 96.31 84 VAL A CA 1
ATOM 606 C C . VAL A 1 84 ? 6.109 8.033 -11.356 1.00 96.31 84 VAL A C 1
ATOM 608 O O . VAL A 1 84 ? 7.136 8.124 -12.025 1.00 96.31 84 VAL A O 1
ATOM 611 N N . PHE A 1 85 ? 5.753 6.897 -10.756 1.00 97.00 85 PHE A N 1
ATOM 612 C CA . PHE A 1 85 ? 6.593 5.700 -10.747 1.00 97.00 85 PHE A CA 1
ATOM 613 C C . PHE A 1 85 ? 6.259 4.689 -11.851 1.00 97.00 85 PHE A C 1
ATOM 615 O O . PHE A 1 85 ? 6.887 3.628 -11.894 1.00 97.00 85 PHE A O 1
ATOM 622 N N . GLY A 1 86 ? 5.339 5.028 -12.762 1.00 96.75 86 GLY A N 1
ATOM 623 C CA . GLY A 1 86 ? 5.021 4.218 -13.941 1.00 96.75 86 GLY A CA 1
ATOM 624 C C . GLY A 1 86 ? 4.250 2.934 -13.629 1.00 96.75 86 GLY A C 1
ATOM 625 O O . GLY A 1 86 ? 4.392 1.950 -14.346 1.00 96.75 86 GLY A O 1
ATOM 626 N N . ALA A 1 87 ? 3.447 2.926 -12.564 1.00 98.12 87 ALA A N 1
ATOM 627 C CA . ALA A 1 87 ? 2.744 1.739 -12.081 1.00 98.12 87 ALA A CA 1
ATOM 628 C C . ALA A 1 87 ? 1.285 1.619 -12.567 1.00 98.12 87 ALA A C 1
ATOM 630 O O . ALA A 1 87 ? 0.615 0.652 -12.216 1.00 98.12 87 ALA A O 1
ATOM 631 N N . ASN A 1 88 ? 0.789 2.566 -13.381 1.00 97.88 88 ASN A N 1
ATOM 632 C CA . ASN A 1 88 ? -0.623 2.634 -13.802 1.00 97.88 88 ASN A CA 1
ATOM 633 C C . ASN A 1 88 ? -1.168 1.298 -14.315 1.00 97.88 88 ASN A C 1
ATOM 635 O O . ASN A 1 88 ? -2.148 0.801 -13.773 1.00 97.88 88 ASN A O 1
ATOM 639 N N . LYS A 1 89 ? -0.488 0.683 -15.293 1.00 97.50 89 LYS A N 1
ATOM 640 C CA . LYS A 1 89 ? -0.927 -0.590 -15.874 1.00 97.50 89 LYS A CA 1
ATOM 641 C C . LYS A 1 89 ? -1.042 -1.695 -14.821 1.00 97.50 89 LYS A C 1
ATOM 643 O O . LYS A 1 89 ? -2.036 -2.401 -14.795 1.00 97.50 89 LYS A O 1
ATOM 648 N N . GLY A 1 90 ? -0.052 -1.810 -13.937 1.00 97.44 90 GLY A N 1
ATOM 649 C CA . GLY A 1 90 ? -0.054 -2.811 -12.871 1.00 97.44 90 GLY A CA 1
ATOM 650 C C . GLY A 1 90 ? -1.208 -2.637 -11.888 1.00 97.44 90 GLY A C 1
ATOM 651 O O . GLY A 1 90 ? -1.855 -3.602 -11.508 1.00 97.44 90 GLY A O 1
ATOM 652 N N . ILE A 1 91 ? -1.489 -1.392 -11.502 1.00 98.25 91 ILE A N 1
ATOM 653 C CA . ILE A 1 91 ? -2.610 -1.053 -10.619 1.00 98.25 91 ILE A CA 1
ATOM 654 C C . ILE A 1 91 ? -3.963 -1.320 -11.295 1.00 98.25 91 ILE A C 1
ATOM 656 O O . ILE A 1 91 ? -4.877 -1.823 -10.641 1.00 98.25 91 ILE A O 1
ATOM 660 N N . GLU A 1 92 ? -4.091 -0.994 -12.583 1.00 98.06 92 GLU A N 1
ATOM 661 C CA . GLU A 1 92 ? -5.301 -1.221 -13.382 1.00 98.06 92 GLU A CA 1
ATOM 662 C C . GLU A 1 92 ? -5.578 -2.709 -13.612 1.00 98.06 92 GLU A C 1
ATOM 664 O O . GLU A 1 92 ? -6.694 -3.155 -13.347 1.00 98.06 92 GLU A O 1
ATOM 669 N N . ASP A 1 93 ? -4.571 -3.472 -14.047 1.00 98.06 93 ASP A N 1
ATOM 670 C CA . ASP A 1 93 ? -4.677 -4.918 -14.278 1.00 98.06 93 ASP A CA 1
ATOM 671 C C . ASP A 1 93 ? -5.083 -5.648 -12.982 1.00 98.06 93 ASP A C 1
ATOM 673 O O . ASP A 1 93 ? -5.910 -6.559 -13.006 1.00 98.06 93 ASP A O 1
ATOM 677 N N . GLU A 1 94 ? -4.585 -5.180 -11.831 1.00 97.50 94 GLU A N 1
ATOM 678 C CA . GLU A 1 94 ? -4.930 -5.725 -10.517 1.00 97.50 94 GLU A CA 1
ATOM 679 C C . GLU A 1 94 ? -6.266 -5.217 -9.947 1.00 97.50 94 GLU A C 1
ATOM 681 O O . GLU A 1 94 ? -6.709 -5.705 -8.899 1.00 97.50 94 GLU A O 1
ATOM 686 N N . GLY A 1 95 ? -6.925 -4.257 -10.603 1.00 97.50 95 GLY A N 1
ATOM 687 C CA . GLY A 1 95 ? -8.197 -3.682 -10.158 1.00 97.50 95 GLY A CA 1
ATOM 688 C C . GLY A 1 95 ? -8.097 -2.872 -8.860 1.00 97.50 95 GLY A C 1
ATOM 689 O O . GLY A 1 95 ? -9.070 -2.786 -8.106 1.00 97.50 95 GLY A O 1
ATOM 690 N N . ILE A 1 96 ? -6.930 -2.295 -8.560 1.00 98.31 96 ILE A N 1
ATOM 691 C CA . ILE A 1 96 ? -6.694 -1.550 -7.319 1.00 98.31 96 ILE A CA 1
ATOM 692 C C . ILE A 1 96 ? -7.210 -0.116 -7.450 1.00 98.31 96 ILE A C 1
ATOM 694 O O . ILE A 1 96 ? -6.857 0.631 -8.364 1.00 98.31 96 ILE A O 1
ATOM 698 N N . LYS A 1 97 ? -8.016 0.312 -6.473 1.00 98.06 97 LYS A N 1
ATOM 699 C CA . LYS A 1 97 ? -8.521 1.686 -6.415 1.00 98.06 97 LYS A CA 1
ATOM 700 C C . LYS A 1 97 ? -7.383 2.669 -6.137 1.00 98.06 97 LYS A C 1
ATOM 702 O O . LYS A 1 97 ? -6.660 2.540 -5.149 1.00 98.06 97 LYS A O 1
ATOM 707 N N . GLN A 1 98 ? -7.299 3.712 -6.955 1.00 97.94 98 GLN A N 1
ATOM 708 C CA . GLN A 1 98 ? -6.378 4.822 -6.733 1.00 97.94 98 GLN A CA 1
ATOM 709 C C . GLN A 1 98 ? -7.025 5.929 -5.884 1.00 97.94 98 GLN A C 1
ATOM 711 O O . GLN A 1 98 ? -8.202 6.254 -6.061 1.00 97.94 98 GLN A O 1
ATOM 716 N N . ILE A 1 99 ? -6.259 6.505 -4.955 1.00 98.12 99 ILE A N 1
ATOM 717 C CA . ILE A 1 99 ? -6.676 7.596 -4.063 1.00 98.12 99 ILE A CA 1
ATOM 718 C C . ILE A 1 99 ? -5.657 8.746 -4.091 1.00 98.12 99 ILE A C 1
ATOM 720 O O . ILE A 1 99 ? -4.453 8.512 -4.188 1.00 98.12 99 ILE A O 1
ATOM 724 N N . GLY A 1 100 ? -6.138 9.988 -4.012 1.00 97.50 100 GLY A N 1
ATOM 725 C CA . GLY A 1 100 ? -5.338 11.180 -4.325 1.00 97.50 100 GLY A CA 1
ATOM 726 C C . GLY A 1 100 ? -5.742 12.455 -3.585 1.00 97.50 100 GLY A C 1
ATOM 727 O O . GLY A 1 100 ? -5.530 13.542 -4.107 1.00 97.50 100 GLY A O 1
ATOM 728 N N . GLN A 1 101 ? -6.357 12.346 -2.406 1.00 97.50 101 GLN A N 1
ATOM 729 C CA . GLN A 1 101 ? -6.995 13.468 -1.702 1.00 97.50 101 GLN A CA 1
ATOM 730 C C . GLN A 1 101 ? -6.008 14.529 -1.189 1.00 97.50 101 GLN A C 1
ATOM 732 O O . GLN A 1 101 ? -6.391 15.671 -0.940 1.00 97.50 101 GLN A O 1
ATOM 737 N N . ASN A 1 102 ? -4.732 14.178 -1.014 1.00 97.38 102 ASN A N 1
ATOM 738 C CA . ASN A 1 102 ? -3.709 15.135 -0.618 1.00 97.38 102 ASN A CA 1
ATOM 739 C C . ASN A 1 102 ? -3.162 15.866 -1.850 1.00 97.38 102 ASN A C 1
ATOM 741 O O . ASN A 1 102 ? -2.318 15.344 -2.576 1.00 97.38 102 ASN A O 1
ATOM 745 N N . HIS A 1 103 ? -3.617 17.101 -2.048 1.00 95.44 103 HIS A N 1
ATOM 746 C CA . HIS A 1 103 ? -3.164 17.995 -3.115 1.00 95.44 103 HIS A CA 1
ATOM 747 C C . HIS A 1 103 ? -1.957 18.841 -2.676 1.00 95.44 103 HIS A C 1
ATOM 749 O O . HIS A 1 103 ? -1.983 20.072 -2.750 1.00 95.44 103 HIS A O 1
ATOM 755 N N . ALA A 1 104 ? -0.903 18.193 -2.173 1.00 93.19 104 ALA A N 1
ATOM 756 C CA . ALA A 1 104 ? 0.335 18.882 -1.818 1.00 93.19 104 ALA A CA 1
ATOM 757 C C . ALA A 1 104 ? 0.882 19.667 -3.033 1.00 93.19 104 ALA A C 1
ATOM 759 O O . ALA A 1 104 ? 0.756 19.184 -4.167 1.00 93.19 104 ALA A O 1
ATOM 760 N N . PRO A 1 105 ? 1.491 20.855 -2.833 1.00 95.75 105 PRO A N 1
ATOM 761 C CA . PRO A 1 105 ? 1.973 21.684 -3.934 1.00 95.75 105 PRO A CA 1
ATOM 762 C C . PRO A 1 105 ? 2.868 20.911 -4.908 1.00 95.75 105 PRO A C 1
ATOM 764 O O . PRO A 1 105 ? 3.789 20.213 -4.493 1.00 95.75 105 PRO A O 1
ATOM 767 N N . GLY A 1 106 ? 2.593 21.040 -6.207 1.00 90.25 106 GLY A N 1
ATOM 768 C CA . GLY A 1 106 ? 3.361 20.363 -7.256 1.00 90.25 106 GLY A CA 1
ATOM 769 C C . GLY A 1 106 ? 3.052 18.871 -7.430 1.00 90.25 106 GLY A C 1
ATOM 770 O O . GLY A 1 106 ? 3.748 18.206 -8.191 1.00 90.25 106 GLY A O 1
ATOM 771 N N . THR A 1 107 ? 2.022 18.336 -6.769 1.00 87.75 107 THR A N 1
ATOM 772 C CA . THR A 1 107 ? 1.579 16.945 -6.950 1.00 87.75 107 THR A CA 1
ATOM 773 C C . THR A 1 107 ? 0.216 16.887 -7.650 1.00 87.75 107 THR A C 1
ATOM 775 O O . THR A 1 107 ? -0.622 17.759 -7.417 1.00 87.75 107 THR A O 1
ATOM 778 N N . PRO A 1 108 ? -0.062 15.858 -8.473 1.00 85.25 108 PRO A N 1
ATOM 779 C CA . PRO A 1 108 ? -1.376 15.663 -9.095 1.00 85.25 108 PRO A CA 1
ATOM 780 C C . PRO A 1 108 ? -2.428 15.084 -8.122 1.00 85.25 108 PRO A C 1
ATOM 782 O O . PRO A 1 108 ? -3.497 14.667 -8.557 1.00 85.25 108 PRO A O 1
ATOM 785 N N . GLY A 1 109 ? -2.120 15.028 -6.820 1.00 94.94 109 GLY A N 1
ATOM 786 C CA . GLY A 1 109 ? -2.883 14.319 -5.793 1.00 94.94 109 GLY A CA 1
ATOM 787 C C . GLY A 1 109 ? -2.198 13.021 -5.365 1.00 94.94 109 GLY A C 1
ATOM 788 O O . GLY A 1 109 ? -1.912 12.157 -6.193 1.00 94.94 109 GLY A O 1
ATOM 789 N N . ILE A 1 110 ? -1.920 12.882 -4.070 1.00 96.94 110 ILE A N 1
ATOM 790 C CA . ILE A 1 110 ? -1.359 11.673 -3.443 1.00 96.94 110 ILE A CA 1
ATOM 791 C C . ILE A 1 110 ? -2.285 11.178 -2.329 1.00 96.94 110 ILE A C 1
ATOM 793 O O . ILE A 1 110 ? -3.172 11.906 -1.878 1.00 96.94 110 ILE A O 1
ATOM 797 N N . ALA A 1 111 ? -2.111 9.939 -1.876 1.00 97.94 111 ALA A N 1
ATOM 798 C CA . ALA A 1 111 ? -2.894 9.424 -0.757 1.00 97.94 111 ALA A CA 1
ATOM 799 C C . ALA A 1 111 ? -2.724 10.306 0.499 1.00 97.94 111 ALA A C 1
ATOM 801 O O . ALA A 1 111 ? -1.626 10.756 0.840 1.00 97.94 111 ALA A O 1
ATOM 802 N N . SER A 1 112 ? -3.831 10.573 1.193 1.00 98.06 112 SER A N 1
ATOM 803 C CA . SER A 1 112 ? -3.841 11.412 2.394 1.00 98.06 112 SER A CA 1
ATOM 804 C C . SER A 1 112 ? -3.702 10.567 3.659 1.00 98.06 112 SER A C 1
ATOM 806 O O . SER A 1 112 ? -4.679 10.035 4.180 1.00 98.06 112 SER A O 1
ATOM 808 N N . ILE A 1 113 ? -2.486 10.489 4.211 1.00 97.94 113 ILE A N 1
ATOM 809 C CA . ILE A 1 113 ? -2.251 9.831 5.511 1.00 97.94 113 ILE A CA 1
ATOM 810 C C . ILE A 1 113 ? -3.026 10.535 6.634 1.00 97.94 113 ILE A C 1
ATOM 812 O O . ILE A 1 113 ? -3.535 9.888 7.545 1.00 97.94 113 ILE A O 1
ATOM 816 N N . ARG A 1 114 ? -3.188 11.863 6.547 1.00 98.00 114 ARG A N 1
ATOM 817 C CA . ARG A 1 114 ? -3.981 12.634 7.514 1.00 98.00 114 ARG A CA 1
ATOM 818 C C . ARG A 1 114 ? -5.439 12.176 7.549 1.00 98.00 114 ARG A C 1
ATOM 820 O O . ARG A 1 114 ? -5.995 12.067 8.636 1.00 98.00 114 ARG A O 1
ATOM 827 N N . GLU A 1 115 ? -6.054 11.910 6.399 1.00 98.06 115 GLU A N 1
ATOM 828 C CA . GLU A 1 115 ? -7.439 11.417 6.349 1.00 98.06 115 GLU A CA 1
ATOM 829 C C . GLU A 1 115 ? -7.574 10.008 6.927 1.00 98.06 115 GLU A C 1
ATOM 831 O O . GLU A 1 115 ? -8.558 9.734 7.615 1.00 98.06 115 GLU A O 1
ATOM 836 N N . LEU A 1 116 ? -6.576 9.140 6.725 1.00 98.06 116 LEU A N 1
ATOM 837 C CA . LEU A 1 116 ? -6.541 7.824 7.369 1.00 98.06 116 LEU A CA 1
ATOM 838 C C . LEU A 1 116 ? -6.501 7.965 8.896 1.00 98.06 116 LEU A C 1
ATOM 840 O O . LEU A 1 116 ? -7.333 7.382 9.589 1.00 98.06 116 LEU A O 1
ATOM 844 N N . VAL A 1 117 ? -5.616 8.818 9.422 1.00 98.25 117 VAL A N 1
ATOM 845 C CA . VAL A 1 117 ? -5.540 9.101 10.867 1.00 98.25 117 VAL A CA 1
ATOM 846 C C . VAL A 1 117 ? -6.866 9.659 11.396 1.00 98.25 117 VAL A C 1
ATOM 848 O O . VAL A 1 117 ? -7.368 9.199 12.418 1.00 98.25 117 VAL A O 1
ATOM 851 N N . GLN A 1 118 ? -7.481 10.613 10.691 1.00 98.12 118 GLN A N 1
ATOM 852 C CA . GLN A 1 118 ? -8.785 11.173 11.076 1.00 98.12 118 GLN A CA 1
ATOM 853 C C . GLN A 1 118 ? -9.922 10.146 11.022 1.00 98.12 118 GLN A C 1
ATOM 855 O O . GLN A 1 118 ? -10.885 10.263 11.775 1.00 98.12 118 GLN A O 1
ATOM 860 N N . SER A 1 119 ? -9.790 9.130 10.172 1.00 96.81 119 SER A N 1
ATOM 861 C CA . SER A 1 119 ? -10.724 8.005 10.071 1.00 96.81 119 SER A CA 1
ATOM 862 C C . SER A 1 119 ? -10.475 6.918 11.127 1.00 96.81 119 SER A C 1
ATOM 864 O O . SER A 1 119 ? -11.157 5.893 11.119 1.00 96.81 119 SER A O 1
ATOM 866 N N . GLY A 1 120 ? -9.526 7.138 12.043 1.00 97.50 120 GLY A N 1
ATOM 867 C CA . GLY A 1 120 ? -9.229 6.259 13.172 1.00 97.50 120 GLY A CA 1
ATOM 868 C C . GLY A 1 120 ? -8.187 5.179 12.888 1.00 97.50 120 GLY A C 1
ATOM 869 O O . GLY A 1 120 ? -8.011 4.302 13.728 1.00 97.50 120 GLY A O 1
ATOM 870 N N . TYR A 1 121 ? -7.504 5.224 11.740 1.00 98.31 121 TYR A N 1
ATOM 871 C CA . TYR A 1 121 ? -6.449 4.263 11.427 1.00 98.31 121 TYR A CA 1
ATOM 872 C C . TYR A 1 121 ? -5.165 4.554 12.209 1.00 98.31 121 TYR A C 1
ATOM 874 O O . TYR A 1 121 ? -4.634 5.667 12.175 1.00 98.31 121 TYR A O 1
ATOM 882 N N . GLN A 1 122 ? -4.611 3.517 12.834 1.00 98.12 122 GLN A N 1
ATOM 883 C CA . GLN A 1 122 ? -3.198 3.454 13.179 1.00 98.12 122 GLN A CA 1
ATOM 884 C C . GLN A 1 122 ? -2.385 3.240 11.899 1.00 98.12 122 GLN A C 1
ATOM 886 O O . GLN A 1 122 ? -2.715 2.377 11.089 1.00 98.12 122 GLN A O 1
ATOM 891 N N . ILE A 1 123 ? -1.318 4.017 11.715 1.00 98.50 123 ILE A N 1
ATOM 892 C CA . ILE A 1 123 ? -0.472 3.937 10.521 1.00 98.50 123 ILE A CA 1
ATOM 893 C C . ILE A 1 123 ? 0.781 3.126 10.841 1.00 98.50 123 ILE A C 1
ATOM 895 O O . ILE A 1 123 ? 1.524 3.475 11.757 1.00 98.50 123 ILE A O 1
ATOM 899 N N . LEU A 1 124 ? 1.026 2.076 10.063 1.00 98.62 124 LEU A N 1
ATOM 900 C CA . LEU A 1 124 ? 2.267 1.305 10.065 1.00 98.62 124 LEU A CA 1
ATOM 901 C C . LEU A 1 124 ? 2.946 1.490 8.710 1.00 98.62 124 LEU A C 1
ATOM 903 O O . LEU A 1 124 ? 2.270 1.503 7.685 1.00 98.62 124 LEU A O 1
ATOM 907 N N . THR A 1 125 ? 4.264 1.665 8.695 1.00 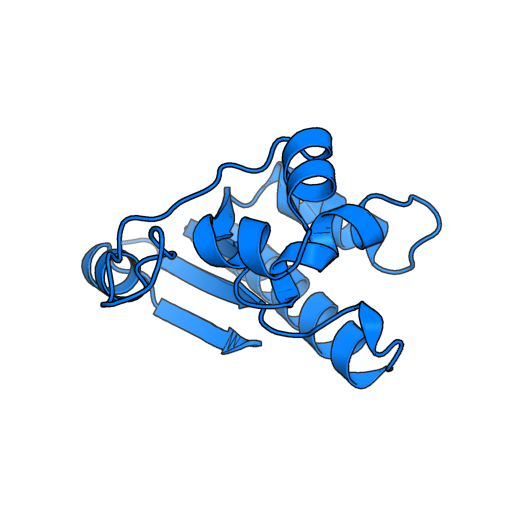98.19 125 THR A N 1
ATOM 908 C CA . THR A 1 125 ? 5.006 1.966 7.460 1.00 98.19 125 THR A CA 1
ATOM 909 C C . THR A 1 125 ? 6.104 0.939 7.268 1.00 98.19 125 THR A C 1
ATOM 911 O O . THR A 1 125 ? 6.860 0.687 8.207 1.00 98.19 125 THR A O 1
ATOM 914 N N . PHE A 1 126 ? 6.185 0.391 6.060 1.00 97.25 126 PHE A N 1
ATOM 915 C CA . PHE A 1 126 ? 7.142 -0.629 5.658 1.00 97.25 126 PHE A CA 1
ATOM 916 C C . PHE A 1 126 ? 7.890 -0.188 4.406 1.00 97.25 126 PHE A C 1
ATOM 918 O O . PHE A 1 126 ? 7.270 0.341 3.453 1.00 97.25 126 PHE A O 1
#

Secondary structure (DSSP, 8-state):
---EEEEEE---GGG--HHHHHHHHHHHHHHHHHHTTSEEEEEE-GGGGGHHHHHTSTTSTTHHHHHHHHHHSEEEEEHHHHHHTT-HHHHHHTTPEEE--B--TT-S-B--HHHHHHTTEEEEE-

Solvent-accessible surface area (backbone atoms only — not comparable to full-atom values): 6470 Å² total; per-residue (Å²): 130,73,52,34,39,32,31,34,34,44,43,40,64,88,72,75,42,70,66,33,53,49,35,50,52,54,39,50,52,50,34,44,58,42,39,76,76,28,49,26,30,42,35,24,30,52,48,16,27,46,39,58,48,55,40,65,37,82,86,36,94,56,14,69,60,48,55,55,29,66,75,72,29,52,57,35,28,16,38,33,28,19,60,77,65,70,15,51,66,34,34,57,78,69,68,45,50,68,38,38,80,32,66,52,90,97,51,90,8,27,56,40,66,68,58,42,44,74,72,58,31,47,81,44,80,59

Nearest PDB structures (foldseek):
  6n8k-assembly1_b  TM=4.516E-01  e=3.637E-01  Saccharomyces cerevisiae S288C
  1u1j-assembly1_A  TM=4.076E-01  e=5.087E+00  Arabidopsis thaliana
  5huv-assembly1_B  TM=2.835E-01  e=4.174E+00  Candida albicans SC5314

Foldseek 3Di:
DFAEAEQEQAQAVVVVDPVSVVRVLVSLVVQLVSLVRHAGEYEYEANSLQVQQVLCDPPRPCVVSVVSCVVRHQYAYWPQNCVVNVNVVSCVVSVHHYAFCDPPPPTPGTDDPVVCVVVRYDYHYD